Protein AF-A0A7J4R4N2-F1 (afdb_monomer)

Nearest PDB structures (foldseek):
  6fqa-assembly1_A  TM=4.940E-01  e=7.250E-03  Acinetobacter baumannii
  5d6h-assembly1_A  TM=4.929E-01  e=8.592E-03  Acinetobacter baumannii
  1l4i-assembly1_B  TM=5.284E-01  e=1.036E-01  Escherichia coli
  3f65-assembly7_G  TM=4.542E-01  e=2.379E-02  Escherichia coli

Sequence (135 aa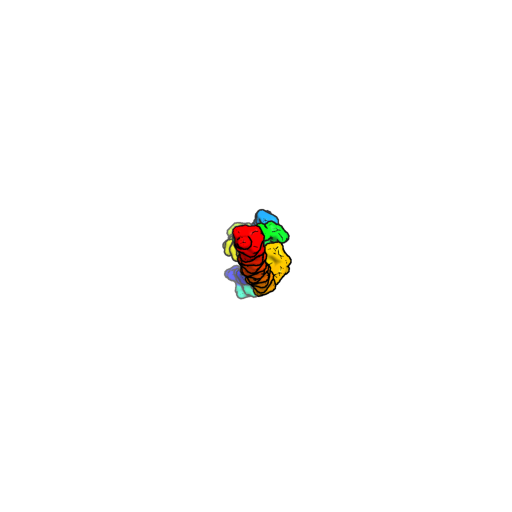):
MFVTNNGNVVEDVEIISGESLRGWTVDVIDDEFQLPPGETREIQVRATPPSELLSDDTYRFTVIAQPEGIPVAGQPIELTVVSVTSNSFLNLSQTTQDLLVYGLTGFGALLVIVLFMRSRAENKRIIRALEEDDS

Mean predicted aligned error: 11.94 Å

Structure (mmCIF, N/CA/C/O backbone):
data_AF-A0A7J4R4N2-F1
#
_entry.id   AF-A0A7J4R4N2-F1
#
loop_
_atom_site.group_PDB
_atom_site.id
_atom_site.type_symbol
_atom_site.label_atom_id
_atom_site.label_alt_id
_atom_site.label_comp_id
_atom_site.label_asym_id
_atom_site.label_entity_id
_atom_site.label_seq_id
_atom_site.pdbx_PDB_ins_code
_atom_site.Cartn_x
_atom_site.Cartn_y
_atom_site.Cartn_z
_atom_site.occupancy
_atom_site.B_iso_or_equiv
_atom_site.auth_seq_id
_atom_site.auth_comp_id
_atom_site.auth_asym_id
_atom_site.auth_atom_id
_atom_site.pdbx_PDB_model_num
ATOM 1 N N . MET A 1 1 ? 1.628 -1.874 11.307 1.00 88.88 1 MET A N 1
ATOM 2 C CA . MET A 1 1 ? 1.110 -0.715 12.084 1.00 88.88 1 MET A CA 1
ATOM 3 C C . MET A 1 1 ? 0.798 -1.214 13.487 1.00 88.88 1 MET A C 1
ATOM 5 O O . MET A 1 1 ? 0.545 -2.400 13.619 1.00 88.88 1 MET A O 1
ATOM 9 N N . PHE A 1 2 ? 0.856 -0.370 14.520 1.00 93.31 2 PHE A N 1
ATOM 10 C CA . PHE A 1 2 ? 0.557 -0.781 15.897 1.00 93.31 2 PHE A CA 1
ATOM 11 C C . PHE A 1 2 ? -0.703 -0.085 16.404 1.00 93.31 2 PHE A C 1
ATOM 13 O O . PHE A 1 2 ? -0.874 1.109 16.166 1.00 93.31 2 PHE A O 1
ATOM 20 N N . VAL A 1 3 ? -1.552 -0.831 17.106 1.00 93.81 3 VAL A N 1
ATOM 21 C CA . VAL A 1 3 ? -2.765 -0.332 17.761 1.00 93.81 3 VAL A CA 1
ATOM 22 C C . VAL A 1 3 ? -2.639 -0.597 19.253 1.00 93.81 3 VAL A C 1
ATOM 24 O O . VAL A 1 3 ? -2.348 -1.723 19.651 1.00 93.81 3 VAL A O 1
ATOM 27 N N . THR A 1 4 ? -2.845 0.433 20.072 1.00 94.75 4 THR A N 1
ATOM 28 C CA . THR A 1 4 ? -2.719 0.358 21.534 1.00 94.75 4 THR A CA 1
ATOM 29 C C . THR A 1 4 ? -4.028 0.772 22.188 1.00 94.75 4 THR A C 1
ATOM 31 O O . THR A 1 4 ? -4.520 1.876 21.936 1.00 94.75 4 THR A O 1
ATOM 34 N N . ASN A 1 5 ? -4.563 -0.070 23.074 1.00 94.62 5 ASN A N 1
ATOM 35 C CA . ASN A 1 5 ? -5.718 0.294 23.887 1.00 94.62 5 ASN A CA 1
ATOM 36 C C . ASN A 1 5 ? -5.247 1.139 25.082 1.00 94.62 5 ASN A C 1
ATOM 38 O O . ASN A 1 5 ? -4.669 0.625 26.036 1.00 94.62 5 ASN A O 1
ATOM 42 N N . ASN A 1 6 ? -5.499 2.448 25.030 1.00 93.69 6 ASN A N 1
ATOM 43 C CA . ASN A 1 6 ? -5.195 3.383 26.123 1.00 93.69 6 ASN A CA 1
ATOM 44 C C . ASN A 1 6 ? -6.382 3.590 27.089 1.00 93.69 6 ASN A C 1
ATOM 46 O O . ASN A 1 6 ? -6.339 4.479 27.940 1.00 93.69 6 ASN A O 1
ATOM 50 N N . GLY A 1 7 ? -7.455 2.814 26.931 1.00 90.75 7 GLY A N 1
ATOM 51 C CA . GLY A 1 7 ? -8.627 2.815 27.794 1.00 90.75 7 GLY A CA 1
ATOM 52 C C . GLY A 1 7 ? -8.416 2.032 29.089 1.00 90.75 7 GLY A C 1
ATOM 53 O O . GLY A 1 7 ? -7.301 1.694 29.486 1.00 90.75 7 GLY A O 1
ATOM 54 N N . ASN A 1 8 ? -9.521 1.758 29.776 1.00 93.44 8 ASN A N 1
ATOM 55 C CA . ASN A 1 8 ? -9.547 1.063 31.066 1.00 93.44 8 ASN A CA 1
ATOM 56 C C . ASN A 1 8 ? -10.377 -0.232 31.052 1.00 93.44 8 ASN A C 1
ATOM 58 O O . ASN A 1 8 ? -10.482 -0.891 32.087 1.00 93.44 8 ASN A O 1
ATOM 62 N N . VAL A 1 9 ? -10.951 -0.596 29.905 1.00 94.25 9 VAL A N 1
ATOM 63 C CA . VAL A 1 9 ? -11.702 -1.836 29.682 1.00 94.25 9 VAL A CA 1
ATOM 64 C C . VAL A 1 9 ? -11.178 -2.563 28.442 1.00 94.25 9 VAL A C 1
ATOM 66 O O . VAL A 1 9 ? -10.455 -1.979 27.634 1.00 94.25 9 VAL A O 1
ATOM 69 N N . VAL A 1 10 ? -11.478 -3.859 28.336 1.00 95.50 10 VAL A N 1
ATOM 70 C CA . VAL A 1 10 ? -11.208 -4.621 27.108 1.00 95.50 10 VAL A CA 1
ATOM 71 C C . VAL A 1 10 ? -12.105 -4.057 26.011 1.00 95.50 10 VAL A C 1
ATOM 73 O O . VAL A 1 10 ? -13.294 -3.871 26.254 1.00 95.50 10 VAL A O 1
ATOM 76 N N . GLU A 1 11 ? -11.525 -3.785 24.846 1.00 94.56 11 GLU A N 1
ATOM 77 C CA . GLU A 1 11 ? -12.239 -3.240 23.690 1.00 94.56 11 GLU A CA 1
ATOM 78 C C . GLU A 1 11 ? -12.211 -4.255 22.546 1.00 94.56 11 GLU A C 1
ATOM 80 O O . GLU A 1 11 ? -11.160 -4.844 22.267 1.00 94.56 11 GLU A O 1
ATOM 85 N N . ASP A 1 12 ? -13.352 -4.436 21.885 1.00 96.06 12 ASP A N 1
ATOM 86 C CA . ASP A 1 12 ? -13.438 -5.071 20.572 1.00 96.06 12 ASP A CA 1
ATOM 87 C C . ASP A 1 12 ? -13.066 -4.000 19.533 1.00 96.06 12 ASP A C 1
ATOM 89 O O . ASP A 1 12 ? -13.728 -2.969 19.419 1.00 96.06 12 ASP A O 1
ATOM 93 N N . VAL A 1 13 ? -11.936 -4.177 18.849 1.00 94.88 13 VAL A N 1
ATOM 94 C CA . VAL A 1 13 ? -11.374 -3.206 17.902 1.00 94.88 13 VAL A CA 1
ATOM 95 C C . VAL A 1 13 ? -11.621 -3.682 16.478 1.00 94.88 13 VAL A C 1
ATOM 97 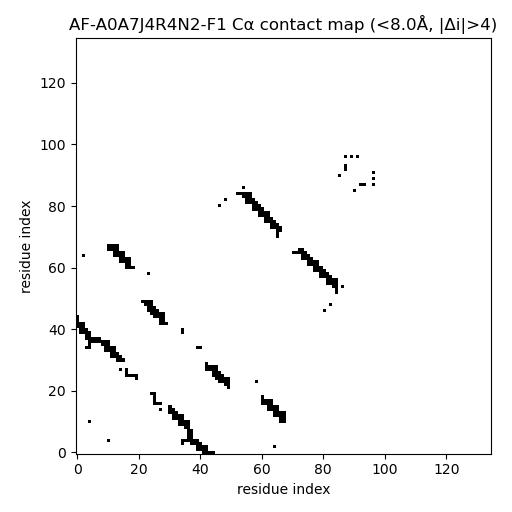O O . VAL A 1 13 ? -11.298 -4.817 16.141 1.00 94.88 13 VAL A O 1
ATOM 100 N N . GLU A 1 14 ? -12.108 -2.772 15.640 1.00 95.31 14 GLU A N 1
ATOM 101 C CA . GLU A 1 14 ? -12.315 -2.935 14.205 1.00 95.31 14 GLU A CA 1
ATOM 102 C C . GLU A 1 14 ? -11.365 -2.005 13.426 1.00 95.31 14 GLU A C 1
ATOM 104 O O . GLU A 1 14 ? -11.198 -0.819 13.747 1.00 95.31 14 GLU A O 1
ATOM 109 N N . ILE A 1 15 ? -10.734 -2.540 12.382 1.00 94.88 15 ILE A N 1
ATOM 110 C CA . ILE A 1 15 ? -9.834 -1.827 11.480 1.00 94.88 15 ILE A CA 1
ATOM 111 C C . ILE A 1 15 ? -10.491 -1.691 10.111 1.00 94.88 15 ILE A C 1
ATOM 113 O O . ILE A 1 15 ? -10.575 -2.637 9.334 1.00 94.88 15 ILE A O 1
ATOM 117 N N . ILE A 1 16 ? -10.870 -0.467 9.765 1.00 93.19 16 ILE A N 1
ATOM 118 C CA . ILE A 1 16 ? -11.501 -0.151 8.487 1.00 93.19 16 ILE A CA 1
ATOM 119 C C . ILE A 1 16 ? -10.444 0.410 7.542 1.00 93.19 16 ILE A C 1
ATOM 121 O O . ILE A 1 16 ? -9.759 1.385 7.859 1.00 93.19 16 ILE A O 1
ATOM 125 N N . SER A 1 17 ? -10.316 -0.174 6.355 1.00 92.19 17 SER A N 1
ATOM 126 C CA . SER A 1 17 ? -9.489 0.391 5.287 1.00 92.19 17 SER A CA 1
ATOM 127 C C . SER A 1 17 ? -10.321 1.243 4.328 1.00 92.19 17 SER A C 1
ATOM 129 O O . SER A 1 17 ? -11.505 0.997 4.106 1.00 92.19 17 SER A O 1
ATOM 131 N N . GLY A 1 18 ? -9.704 2.294 3.791 1.00 84.75 18 GLY A N 1
ATOM 132 C CA . GLY A 1 18 ? -10.315 3.164 2.795 1.00 84.75 18 GLY A CA 1
ATOM 133 C C . GLY A 1 18 ? -10.564 2.445 1.471 1.00 84.75 18 GLY A C 1
ATOM 134 O O . GLY A 1 18 ? -9.967 1.410 1.177 1.00 84.75 18 GLY A O 1
ATOM 135 N N . GLU A 1 19 ? -11.440 3.023 0.651 1.00 83.44 19 GLU A N 1
ATOM 136 C CA . GLU A 1 19 ? -11.852 2.403 -0.605 1.00 83.44 19 GLU A CA 1
ATOM 137 C C . GLU A 1 19 ? -10.687 2.182 -1.578 1.00 83.44 19 GLU A C 1
ATOM 139 O O . GLU A 1 19 ? -9.813 3.034 -1.776 1.00 83.44 19 GLU A O 1
ATOM 144 N N . SER A 1 20 ? -10.745 1.031 -2.245 1.00 86.38 20 SER A N 1
ATOM 145 C CA . SER A 1 20 ? -9.875 0.658 -3.355 1.00 86.38 20 SER A CA 1
ATOM 146 C C . SER A 1 20 ? -10.104 1.591 -4.548 1.00 86.38 20 SER A C 1
ATOM 148 O O . SER A 1 20 ? -11.202 1.652 -5.102 1.00 86.38 20 SER A O 1
ATOM 150 N N . LEU A 1 21 ? -9.068 2.323 -4.967 1.00 86.44 21 LEU A N 1
ATOM 151 C CA . LEU A 1 21 ? -9.148 3.283 -6.074 1.00 86.44 21 LEU A CA 1
ATOM 152 C C . LEU A 1 21 ? -8.108 2.980 -7.150 1.00 86.44 21 LEU A C 1
ATOM 154 O O . LEU A 1 21 ? -6.995 2.550 -6.864 1.00 86.44 21 LEU A O 1
ATOM 158 N N . ARG A 1 22 ? -8.447 3.276 -8.411 1.00 88.44 22 ARG A N 1
ATOM 159 C CA . ARG A 1 22 ? -7.536 3.130 -9.568 1.00 88.44 22 ARG A CA 1
ATOM 160 C C . ARG A 1 22 ? -6.960 1.706 -9.713 1.00 88.44 22 ARG A C 1
ATOM 162 O O . ARG A 1 22 ? -5.830 1.541 -10.154 1.00 88.44 22 ARG A O 1
ATOM 169 N N . GLY A 1 23 ? -7.736 0.690 -9.324 1.00 88.88 23 GLY A N 1
ATOM 170 C CA . GLY A 1 23 ? -7.345 -0.724 -9.397 1.00 88.88 23 GLY A CA 1
ATOM 171 C C . GLY A 1 23 ? -6.396 -1.196 -8.290 1.00 88.88 23 GLY A C 1
ATOM 172 O O . GLY A 1 23 ? -6.016 -2.363 -8.288 1.00 88.88 23 GLY A O 1
ATOM 173 N N . TRP A 1 24 ? -6.032 -0.324 -7.346 1.00 93.19 24 TRP A N 1
ATOM 174 C CA . TRP A 1 24 ? -5.356 -0.737 -6.121 1.00 93.19 24 TRP A CA 1
ATOM 175 C C . TRP A 1 24 ? -6.312 -1.509 -5.224 1.00 93.19 24 TRP A C 1
ATOM 177 O O . TRP A 1 24 ? -7.482 -1.155 -5.138 1.00 93.19 24 TRP A O 1
ATOM 187 N N . THR A 1 25 ? -5.800 -2.526 -4.538 1.00 93.19 25 THR A N 1
ATOM 188 C CA . THR A 1 25 ? -6.537 -3.264 -3.503 1.00 93.19 25 THR A CA 1
ATOM 189 C C . THR A 1 25 ? -5.850 -3.065 -2.161 1.00 93.19 25 THR A C 1
ATOM 191 O O . THR A 1 25 ? -4.620 -3.131 -2.094 1.00 93.19 25 THR A O 1
ATOM 194 N N . VAL A 1 26 ? -6.622 -2.807 -1.107 1.00 93.69 26 VAL A N 1
ATOM 195 C CA . VAL A 1 26 ? -6.121 -2.715 0.269 1.00 93.69 26 VAL A CA 1
ATOM 196 C C . VAL A 1 26 ? -6.798 -3.792 1.101 1.00 93.69 26 VAL A C 1
ATOM 198 O O . VAL A 1 26 ? -8.019 -3.811 1.192 1.00 93.69 26 VAL A O 1
ATOM 201 N N . ASP A 1 27 ? -5.995 -4.651 1.718 1.00 92.56 27 ASP A N 1
ATOM 202 C CA . ASP A 1 27 ? -6.453 -5.726 2.591 1.00 92.56 27 ASP A CA 1
ATOM 203 C C . ASP A 1 27 ? -5.838 -5.554 3.982 1.00 92.56 27 ASP A C 1
ATOM 205 O O . ASP A 1 27 ? -4.636 -5.294 4.123 1.00 92.56 27 ASP A O 1
ATOM 209 N N . VAL A 1 28 ?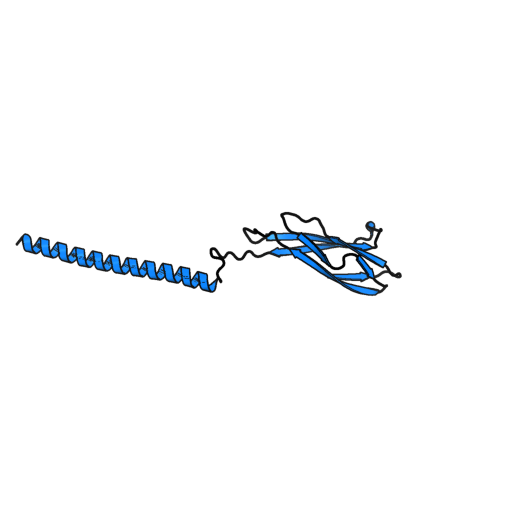 -6.649 -5.735 5.020 1.00 93.12 28 VAL A N 1
ATOM 210 C CA . VAL A 1 28 ? -6.199 -5.789 6.414 1.00 93.12 28 VAL A CA 1
ATOM 211 C C . VAL A 1 28 ? -6.323 -7.231 6.890 1.00 93.12 28 VAL A C 1
ATOM 213 O O . VAL A 1 28 ? -7.330 -7.884 6.642 1.00 93.12 28 VAL A O 1
ATOM 216 N N . ILE A 1 29 ? -5.273 -7.752 7.519 1.00 92.19 29 ILE A N 1
ATOM 217 C CA . ILE A 1 29 ? -5.274 -9.110 8.075 1.00 92.19 29 ILE A CA 1
ATOM 218 C C . ILE A 1 29 ? -5.677 -9.023 9.538 1.00 92.19 29 ILE A C 1
ATOM 220 O O . ILE A 1 29 ? -5.043 -8.271 10.280 1.00 92.19 29 ILE A O 1
ATOM 224 N N . ASP A 1 30 ? -6.676 -9.821 9.919 1.00 89.56 30 ASP A N 1
ATOM 225 C CA . ASP A 1 30 ? -7.329 -9.777 11.230 1.00 89.56 30 ASP A CA 1
ATOM 226 C C . ASP A 1 30 ? -7.825 -8.353 11.537 1.00 89.56 30 ASP A C 1
ATOM 228 O O . ASP A 1 30 ? -7.278 -7.644 12.383 1.00 89.56 30 ASP A O 1
ATOM 232 N N . ASP A 1 31 ? -8.829 -7.913 10.777 1.00 92.56 31 ASP A N 1
ATOM 233 C CA . ASP A 1 31 ? -9.447 -6.588 10.876 1.00 92.56 31 ASP A CA 1
ATOM 234 C C . ASP A 1 31 ? -10.305 -6.403 12.133 1.00 92.56 31 ASP A C 1
ATOM 236 O O . ASP A 1 31 ? -10.563 -5.266 12.512 1.00 92.56 31 ASP A O 1
ATOM 240 N N . GLU A 1 32 ? -10.665 -7.482 12.825 1.00 94.50 32 GLU A N 1
ATOM 241 C CA . GLU A 1 32 ? -11.391 -7.447 14.093 1.00 94.50 32 GLU A CA 1
ATOM 242 C C . GLU A 1 32 ? -10.653 -8.233 15.184 1.00 94.50 32 GLU A C 1
ATOM 244 O O . GLU A 1 32 ? -10.205 -9.368 14.980 1.00 94.50 32 GLU A O 1
ATOM 249 N N . PHE A 1 33 ? -10.502 -7.634 16.368 1.00 95.38 33 PHE A N 1
ATOM 250 C CA . PHE A 1 33 ? -9.882 -8.305 17.505 1.00 95.38 33 PHE A CA 1
ATOM 251 C C . PHE A 1 33 ? -10.167 -7.656 18.858 1.00 95.38 33 PHE A C 1
ATOM 253 O O . PHE A 1 33 ? -10.275 -6.442 18.984 1.00 95.38 33 PHE A O 1
ATOM 260 N N . GLN A 1 34 ? -10.115 -8.469 19.914 1.00 96.31 34 GLN A N 1
ATOM 261 C CA . GLN A 1 34 ? -10.080 -7.977 21.292 1.00 96.31 34 GLN A CA 1
ATOM 262 C C . GLN A 1 34 ? -8.702 -7.455 21.680 1.00 96.31 34 GLN A C 1
ATOM 264 O O . GLN A 1 34 ? -7.683 -8.112 21.437 1.00 96.31 34 GLN A O 1
ATOM 269 N N . LEU A 1 35 ? -8.684 -6.295 22.337 1.00 96.25 35 LEU A N 1
ATOM 270 C CA . LEU A 1 35 ? -7.477 -5.678 22.868 1.00 96.25 35 LEU A CA 1
ATOM 271 C C . LEU A 1 35 ? -7.682 -5.256 24.336 1.00 96.25 35 LEU A C 1
ATOM 273 O O . LEU A 1 35 ? -8.436 -4.317 24.611 1.00 96.25 35 LEU A O 1
ATOM 277 N N . PRO A 1 36 ? -7.026 -5.921 25.304 1.00 97.31 36 PRO A N 1
ATOM 278 C CA . PRO A 1 36 ? -7.070 -5.532 26.712 1.00 97.31 36 PRO A CA 1
ATOM 279 C C . PRO A 1 36 ? -6.452 -4.149 26.997 1.00 97.31 36 PRO A C 1
ATOM 281 O O . PRO A 1 36 ? -5.618 -3.674 26.223 1.00 97.31 36 PRO A O 1
ATOM 284 N N . PRO A 1 37 ? -6.799 -3.507 28.132 1.00 96.75 37 PRO A N 1
ATOM 285 C CA . PRO A 1 37 ? -6.225 -2.223 28.534 1.00 96.75 37 PRO A CA 1
ATOM 286 C C . PRO A 1 37 ? -4.698 -2.257 28.608 1.00 96.75 37 PRO A C 1
ATOM 288 O O . PRO A 1 37 ? -4.118 -3.121 29.265 1.00 96.75 37 PRO A O 1
ATOM 291 N N . GLY A 1 38 ? -4.041 -1.282 27.985 1.00 96.38 38 GLY A N 1
ATOM 292 C CA . GLY A 1 38 ? -2.585 -1.144 27.975 1.00 96.38 38 GLY A CA 1
ATOM 293 C C . GLY A 1 38 ? -1.855 -2.094 27.023 1.00 96.38 38 GLY A C 1
ATOM 294 O O . GLY A 1 38 ? -0.640 -1.965 26.864 1.00 96.38 38 GLY A O 1
ATOM 295 N N . GLU A 1 39 ? -2.555 -3.022 26.367 1.00 97.19 39 GLU A N 1
ATOM 296 C CA . GLU A 1 39 ? -1.944 -3.907 25.380 1.00 97.19 39 GLU A CA 1
ATOM 297 C C . GLU A 1 39 ? -1.801 -3.232 24.015 1.00 97.19 39 GLU A C 1
ATOM 299 O O . GLU A 1 39 ? -2.516 -2.293 23.655 1.00 97.19 39 GLU A O 1
ATOM 304 N N . THR A 1 40 ? -0.823 -3.718 23.251 1.00 96.25 40 THR A N 1
ATOM 305 C CA . THR A 1 40 ? -0.544 -3.266 21.890 1.00 96.25 40 THR A CA 1
ATOM 306 C C . THR A 1 40 ? -0.517 -4.459 20.956 1.00 96.25 40 THR A C 1
ATOM 308 O O . THR A 1 40 ? 0.144 -5.457 21.243 1.00 96.25 40 THR A O 1
ATOM 311 N N . ARG A 1 41 ? -1.186 -4.326 19.813 1.00 95.00 41 ARG A N 1
ATOM 312 C CA . ARG A 1 41 ? -1.201 -5.329 18.753 1.00 95.00 41 ARG A CA 1
ATOM 313 C C . ARG A 1 41 ? -0.602 -4.770 17.473 1.00 95.00 41 ARG A C 1
ATOM 315 O O . ARG A 1 41 ? -0.841 -3.619 17.109 1.00 95.00 41 ARG A O 1
ATOM 322 N N . GLU A 1 42 ? 0.184 -5.595 16.791 1.00 95.00 42 GLU A N 1
ATOM 323 C CA . GLU A 1 42 ? 0.641 -5.308 15.436 1.00 95.00 42 GLU A CA 1
ATOM 324 C C . GLU A 1 42 ? -0.400 -5.784 14.423 1.00 95.00 42 GLU A C 1
ATOM 326 O O . GLU A 1 42 ? -0.875 -6.915 14.495 1.00 95.00 42 GLU A O 1
ATOM 331 N N . ILE A 1 43 ? -0.718 -4.914 13.468 1.00 93.81 43 ILE A N 1
ATOM 332 C CA . ILE A 1 43 ? -1.616 -5.187 12.350 1.00 93.81 43 ILE A CA 1
ATOM 333 C C . ILE A 1 43 ? -0.861 -5.097 11.025 1.00 93.81 43 ILE A C 1
ATOM 335 O O . ILE A 1 43 ? -0.035 -4.192 10.801 1.00 93.81 43 ILE A O 1
ATOM 339 N N . GLN A 1 44 ? -1.171 -6.036 10.132 1.00 94.19 44 GLN A N 1
ATOM 340 C CA . GLN A 1 44 ? -0.603 -6.104 8.794 1.00 94.19 44 GLN A CA 1
ATOM 341 C C . GLN A 1 44 ? -1.612 -5.573 7.775 1.00 94.19 44 GLN A C 1
ATOM 343 O O . GLN A 1 44 ? -2.701 -6.115 7.610 1.00 94.19 44 GLN A O 1
ATOM 348 N N . VAL A 1 45 ? -1.208 -4.515 7.072 1.00 93.50 45 VAL A N 1
ATOM 349 C CA . VAL A 1 45 ? -1.979 -3.895 5.991 1.00 93.50 45 VAL A CA 1
ATOM 350 C C . VAL A 1 45 ? -1.243 -4.149 4.685 1.00 93.50 45 VAL A C 1
ATOM 352 O O . VAL A 1 45 ? -0.046 -3.868 4.575 1.00 93.50 45 VAL A O 1
ATOM 355 N N . ARG A 1 46 ? -1.947 -4.695 3.700 1.00 92.81 46 ARG A N 1
ATOM 356 C CA . ARG A 1 46 ? -1.419 -5.037 2.383 1.00 92.81 46 ARG A CA 1
ATOM 357 C C . ARG A 1 46 ? -2.047 -4.126 1.344 1.00 92.81 46 ARG A C 1
ATOM 359 O O . ARG A 1 46 ? -3.258 -4.112 1.199 1.00 92.81 46 ARG A O 1
ATOM 366 N N . ALA A 1 47 ? -1.217 -3.394 0.610 1.00 93.12 47 ALA A N 1
ATOM 367 C CA . ALA A 1 47 ? -1.650 -2.631 -0.552 1.00 93.12 47 ALA A CA 1
ATOM 368 C C . ALA A 1 47 ? -1.081 -3.284 -1.815 1.00 93.12 47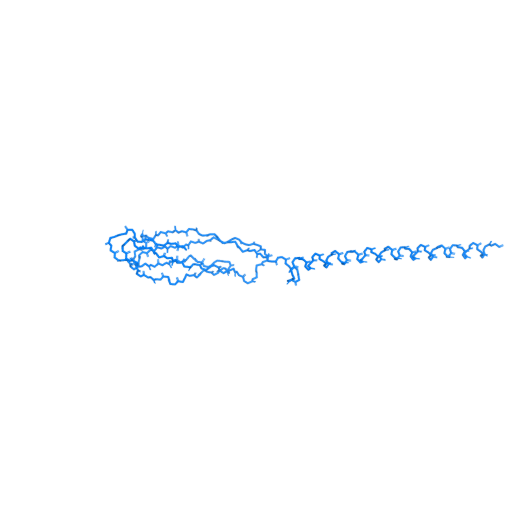 ALA A C 1
ATOM 370 O O . ALA A 1 47 ? 0.137 -3.397 -1.964 1.00 93.12 47 ALA A O 1
ATOM 371 N N . THR A 1 48 ? -1.965 -3.721 -2.705 1.00 92.50 48 THR A N 1
ATOM 372 C CA . THR A 1 48 ? -1.620 -4.404 -3.951 1.00 92.50 48 THR A CA 1
ATOM 373 C C . THR A 1 48 ? -1.854 -3.451 -5.126 1.00 92.50 48 THR A C 1
ATOM 375 O O . THR A 1 48 ? -2.983 -2.976 -5.286 1.00 92.50 48 THR A O 1
ATOM 378 N N . PRO A 1 49 ? -0.826 -3.144 -5.939 1.00 92.38 49 PRO A N 1
ATOM 379 C CA . PRO A 1 49 ? -0.992 -2.319 -7.130 1.00 92.38 49 PRO A CA 1
ATOM 380 C C . PRO A 1 49 ? -1.806 -3.041 -8.217 1.00 92.38 49 PRO A C 1
ATOM 382 O O . PRO A 1 49 ? -1.837 -4.275 -8.239 1.00 92.38 49 PRO A O 1
ATOM 385 N N . PRO A 1 50 ? -2.418 -2.302 -9.160 1.00 89.50 50 PRO A N 1
ATOM 386 C CA . PRO A 1 50 ? -3.031 -2.905 -10.338 1.00 89.50 50 PRO A CA 1
ATOM 387 C C . PRO A 1 50 ? -1.988 -3.659 -11.178 1.00 89.50 50 PRO A C 1
ATOM 389 O O . PRO A 1 50 ? -0.814 -3.290 -11.223 1.00 89.50 50 PRO A O 1
ATOM 392 N N . SER A 1 51 ? -2.422 -4.709 -11.881 1.00 82.19 51 SER A N 1
ATOM 393 C CA . SER A 1 51 ? -1.538 -5.595 -12.655 1.00 82.19 51 SER A CA 1
ATOM 394 C C . SER A 1 51 ? -0.837 -4.915 -13.836 1.00 82.19 51 SER A C 1
ATOM 396 O O . SER A 1 51 ? 0.211 -5.382 -14.270 1.00 82.19 51 SER A O 1
ATOM 398 N N . GLU A 1 52 ? -1.402 -3.823 -14.356 1.00 77.38 52 GLU A N 1
ATOM 399 C CA . GLU A 1 52 ? -0.904 -3.099 -15.531 1.00 77.38 52 GLU A CA 1
ATOM 400 C C . GLU A 1 52 ? -0.526 -1.654 -15.179 1.00 77.38 52 GLU A C 1
ATOM 402 O O . GLU A 1 52 ? -1.137 -0.690 -15.642 1.00 77.38 52 GLU A O 1
ATOM 407 N N . LEU A 1 53 ? 0.492 -1.485 -14.334 1.00 78.44 53 LEU A N 1
ATOM 408 C CA . LEU A 1 53 ? 1.104 -0.171 -14.144 1.00 78.44 53 LEU A CA 1
ATOM 409 C C . LEU A 1 53 ? 1.960 0.190 -15.366 1.00 78.44 53 LEU A C 1
ATOM 411 O O . LEU A 1 53 ? 2.918 -0.504 -15.699 1.00 78.44 53 LEU A O 1
ATOM 415 N N . LEU A 1 54 ? 1.600 1.283 -16.045 1.00 74.56 54 LEU A N 1
ATOM 416 C CA . LEU A 1 54 ? 2.356 1.826 -17.185 1.00 74.56 54 LEU A CA 1
ATOM 417 C C . LEU A 1 54 ? 3.580 2.644 -16.748 1.00 74.56 54 LEU A C 1
ATOM 419 O O . LEU A 1 54 ? 4.506 2.857 -17.528 1.00 74.56 54 LEU A O 1
ATOM 423 N N . SER A 1 55 ? 3.558 3.138 -15.515 1.00 81.50 55 SER A N 1
ATOM 424 C CA . SER A 1 55 ? 4.606 3.931 -14.888 1.00 81.50 55 SER A CA 1
ATOM 425 C C . SER A 1 55 ? 4.537 3.747 -13.380 1.00 81.50 55 SER A C 1
ATOM 427 O O . SER A 1 55 ? 3.539 3.247 -12.857 1.00 81.50 55 SER A O 1
ATOM 429 N N . ASP A 1 56 ? 5.575 4.191 -12.677 1.00 88.75 56 ASP A N 1
ATOM 430 C CA . ASP A 1 56 ? 5.542 4.317 -11.221 1.00 88.75 56 ASP A CA 1
ATOM 431 C C . ASP A 1 56 ? 4.262 5.035 -10.773 1.00 88.75 56 ASP A C 1
ATOM 433 O O . ASP A 1 56 ? 3.832 6.014 -11.394 1.00 88.75 56 ASP A O 1
ATOM 437 N N . ASP A 1 57 ? 3.657 4.541 -9.697 1.00 89.88 57 ASP A N 1
ATOM 438 C CA . ASP A 1 57 ? 2.449 5.123 -9.120 1.00 89.88 57 ASP A CA 1
ATOM 439 C C . ASP A 1 57 ? 2.595 5.260 -7.609 1.00 89.88 57 ASP A C 1
ATOM 441 O O . ASP A 1 57 ? 3.215 4.444 -6.924 1.00 89.88 57 ASP A O 1
ATOM 445 N N . THR A 1 58 ? 2.004 6.327 -7.089 1.00 92.62 58 THR A N 1
ATOM 446 C CA . THR A 1 58 ? 1.893 6.591 -5.660 1.00 92.62 58 THR A CA 1
ATOM 447 C C . THR A 1 58 ? 0.424 6.552 -5.285 1.00 92.62 58 THR A C 1
ATOM 449 O O . THR A 1 58 ? -0.402 7.293 -5.833 1.00 92.62 58 THR A O 1
ATOM 452 N N . TYR A 1 59 ? 0.096 5.706 -4.317 1.00 93.62 59 TYR A N 1
ATOM 453 C CA . TYR A 1 59 ? -1.260 5.544 -3.827 1.00 93.62 59 TYR A CA 1
ATOM 454 C C . TYR A 1 59 ? -1.354 5.897 -2.350 1.00 93.62 59 TYR A C 1
ATOM 456 O O . TYR A 1 59 ? -0.551 5.458 -1.528 1.00 93.62 59 TYR A O 1
ATOM 464 N N . ARG A 1 60 ? -2.339 6.738 -2.036 1.00 94.06 60 ARG A N 1
ATOM 465 C CA . ARG A 1 60 ? -2.626 7.242 -0.699 1.00 94.06 60 ARG A CA 1
ATOM 466 C C . ARG A 1 60 ? -3.990 6.724 -0.284 1.00 94.06 60 ARG A C 1
ATOM 468 O O . ARG A 1 60 ? -4.949 6.872 -1.039 1.00 94.06 60 ARG A O 1
ATOM 475 N N . PHE A 1 61 ? -4.061 6.149 0.903 1.00 94.06 61 PHE A N 1
ATOM 476 C CA . PHE A 1 61 ? -5.292 5.620 1.471 1.00 94.06 61 PHE A CA 1
ATOM 477 C C . PHE A 1 61 ? -5.295 5.824 2.985 1.00 94.06 61 PHE A C 1
ATOM 479 O O . PHE A 1 61 ? -4.258 6.091 3.595 1.00 94.06 61 PHE A O 1
ATOM 486 N N . THR A 1 62 ? -6.470 5.718 3.591 1.00 94.12 62 THR A N 1
ATOM 487 C CA . THR A 1 62 ? -6.653 5.887 5.034 1.00 94.12 62 THR A CA 1
ATOM 488 C C . THR A 1 62 ? -7.006 4.546 5.654 1.00 94.12 62 THR A C 1
ATOM 490 O O . THR A 1 62 ? -7.780 3.789 5.080 1.00 94.12 62 THR A O 1
ATOM 493 N N . VAL A 1 63 ? -6.447 4.254 6.822 1.00 94.25 63 VAL A N 1
ATOM 494 C CA . VAL A 1 63 ? -6.859 3.141 7.681 1.00 94.25 63 VAL A CA 1
ATOM 495 C C . VAL A 1 63 ? -7.369 3.736 8.982 1.00 94.25 63 VAL A C 1
ATOM 497 O O . VAL A 1 63 ? -6.740 4.636 9.528 1.00 94.25 63 VAL A O 1
ATOM 500 N N . ILE A 1 64 ? -8.512 3.273 9.463 1.00 94.38 64 ILE A N 1
ATOM 501 C CA . ILE A 1 64 ? -9.172 3.774 10.663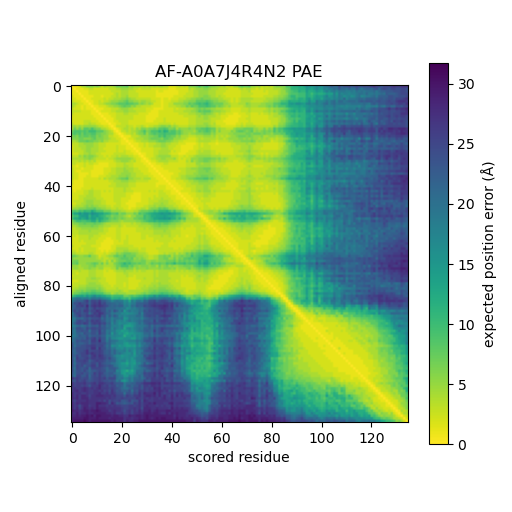 1.00 94.38 64 ILE A CA 1
ATOM 502 C C . ILE A 1 64 ? -9.216 2.632 11.668 1.00 94.38 64 ILE A C 1
ATOM 504 O O . ILE A 1 64 ? -9.765 1.580 11.366 1.00 94.38 64 ILE A O 1
ATOM 508 N N . ALA A 1 65 ? -8.644 2.840 12.851 1.00 94.00 65 ALA A N 1
ATOM 509 C CA . ALA A 1 65 ? -8.810 1.924 13.976 1.00 94.00 65 ALA A CA 1
ATOM 510 C C . ALA A 1 65 ? -9.878 2.483 14.918 1.00 94.00 65 ALA A C 1
ATOM 512 O O . ALA A 1 65 ? -9.739 3.621 15.376 1.00 94.00 65 ALA A O 1
ATOM 513 N N . GLN A 1 66 ? -10.930 1.720 15.200 1.00 93.75 66 GLN A N 1
ATOM 514 C CA . GLN A 1 66 ? -12.038 2.152 16.053 1.00 93.75 66 GLN A CA 1
ATOM 515 C C . GLN A 1 66 ? -12.531 1.012 16.954 1.00 93.75 66 GLN A C 1
ATOM 517 O O . GLN A 1 66 ? -12.385 -0.148 16.583 1.00 93.75 66 GLN A O 1
ATOM 522 N N . PRO A 1 67 ? -13.129 1.304 18.120 1.00 93.38 67 PRO A N 1
ATOM 523 C CA . PRO A 1 67 ? -13.927 0.319 18.838 1.00 93.38 67 PRO A CA 1
ATOM 524 C C . PRO A 1 67 ? -15.172 -0.055 18.025 1.00 93.38 67 PRO A C 1
ATOM 526 O O . PRO A 1 67 ? -15.780 0.811 17.380 1.00 93.38 67 PRO A O 1
ATOM 529 N N . GLU A 1 68 ? -15.575 -1.318 18.089 1.00 92.06 68 GLU A N 1
ATOM 530 C CA . GLU A 1 68 ? -16.764 -1.819 17.410 1.00 92.06 68 GLU A CA 1
ATOM 531 C C . GLU A 1 68 ? -18.007 -1.020 17.844 1.00 92.06 68 GLU A C 1
ATOM 533 O O . GLU A 1 68 ? -18.240 -0.740 19.022 1.00 92.06 68 GLU A O 1
ATOM 538 N N . GLY A 1 69 ? -18.808 -0.578 16.872 1.00 87.56 69 GLY A N 1
ATOM 539 C CA . GLY A 1 69 ? -20.040 0.167 17.140 1.00 87.56 69 GLY A CA 1
ATOM 540 C C . GLY A 1 69 ? -19.850 1.607 17.642 1.00 87.56 69 GLY A C 1
ATOM 541 O O . GLY A 1 69 ? -20.853 2.290 17.873 1.00 87.56 69 GLY A O 1
ATOM 542 N N . ILE A 1 70 ? -18.613 2.118 17.753 1.00 89.25 70 ILE A N 1
ATOM 543 C CA . ILE A 1 70 ? -18.323 3.506 18.169 1.00 89.25 70 ILE A CA 1
ATOM 544 C C . ILE A 1 70 ? -17.454 4.231 17.115 1.00 89.25 70 ILE A C 1
ATOM 546 O O . ILE A 1 70 ? -16.290 4.555 17.368 1.00 89.25 70 ILE A O 1
ATOM 550 N N . PRO A 1 71 ? -18.013 4.602 15.943 1.00 85.00 71 PRO A N 1
ATOM 551 C CA . PRO A 1 71 ? -17.235 5.216 14.859 1.00 85.00 71 PRO A CA 1
ATOM 552 C C . PRO A 1 71 ? -16.589 6.558 15.229 1.00 85.00 71 PRO A C 1
ATOM 554 O O . PRO A 1 71 ? -15.554 6.943 14.693 1.00 85.00 71 PRO A O 1
ATOM 557 N N . VAL A 1 72 ? -17.185 7.291 16.175 1.00 86.19 72 VAL A N 1
ATOM 558 C CA . VAL A 1 72 ? -16.687 8.604 16.625 1.00 86.19 72 VAL A CA 1
ATOM 559 C C . VAL A 1 72 ? -15.361 8.525 17.385 1.00 86.19 72 VAL A C 1
ATOM 561 O O . VAL A 1 72 ? -14.686 9.542 17.523 1.00 86.19 72 VAL A O 1
ATOM 564 N N . ALA A 1 73 ? -14.990 7.340 17.881 1.00 86.44 73 ALA A N 1
ATOM 565 C CA . ALA A 1 73 ? -13.708 7.096 18.536 1.00 86.44 73 ALA A CA 1
ATOM 566 C C . ALA A 1 73 ? -12.613 6.659 17.544 1.00 86.44 73 ALA A C 1
ATOM 568 O O . ALA A 1 73 ? -11.462 6.474 17.948 1.00 86.44 73 ALA A O 1
ATOM 569 N N . GLY A 1 74 ? -12.949 6.528 16.256 1.00 88.94 74 GLY A N 1
ATOM 570 C CA . GLY A 1 74 ? -12.024 6.103 15.218 1.00 88.94 74 GLY A CA 1
ATOM 571 C C . GLY A 1 74 ? -10.821 7.030 15.064 1.00 88.94 74 GLY A C 1
ATOM 572 O O . GLY A 1 74 ? -10.945 8.255 15.036 1.00 88.94 74 GLY A O 1
ATOM 573 N N . GLN A 1 75 ? -9.641 6.428 14.951 1.00 91.62 75 GLN A N 1
ATOM 574 C CA . GLN A 1 75 ? -8.375 7.117 14.725 1.00 91.62 75 GLN A CA 1
ATOM 575 C C . GLN A 1 75 ? -7.919 6.880 13.279 1.00 91.62 75 GLN A C 1
ATOM 577 O O . GLN A 1 75 ? -7.458 5.779 12.963 1.00 91.62 75 GLN A O 1
ATOM 582 N N . PRO A 1 76 ? -8.054 7.877 12.381 1.00 93.44 76 PRO A N 1
ATOM 583 C CA . PRO A 1 76 ? -7.614 7.748 11.001 1.00 93.44 76 PRO A CA 1
ATOM 584 C C . PRO A 1 76 ? -6.095 7.899 10.894 1.00 93.44 76 PRO A C 1
ATOM 586 O O . PRO A 1 76 ? -5.498 8.838 11.421 1.00 93.44 76 PRO A O 1
ATOM 589 N N . ILE A 1 77 ? -5.472 6.998 10.145 1.00 92.56 77 ILE A N 1
ATOM 590 C CA . ILE A 1 77 ? -4.052 7.005 9.816 1.00 92.56 77 ILE A CA 1
ATOM 591 C C . ILE A 1 77 ? -3.927 7.001 8.298 1.00 92.56 77 ILE A C 1
ATOM 593 O O . ILE A 1 77 ? -4.404 6.096 7.613 1.00 92.56 77 ILE A O 1
ATOM 597 N N . GLU A 1 78 ? -3.280 8.028 7.762 1.00 94.00 78 GLU A N 1
ATOM 598 C CA . GLU A 1 78 ? -3.012 8.128 6.335 1.00 94.00 78 GLU A CA 1
ATOM 599 C C . GLU A 1 78 ? -1.732 7.366 5.979 1.00 94.00 78 GLU A C 1
ATOM 601 O O . GLU A 1 78 ? -0.672 7.582 6.568 1.00 94.00 78 GLU A O 1
ATOM 606 N N . LEU A 1 79 ? -1.831 6.476 4.996 1.00 93.12 79 LEU A N 1
ATOM 607 C CA . LEU A 1 79 ? -0.732 5.669 4.489 1.00 93.12 79 LEU A CA 1
ATOM 608 C C . LEU A 1 79 ? -0.473 6.011 3.024 1.00 93.12 79 LEU A C 1
ATOM 610 O O . LEU A 1 79 ? -1.384 6.314 2.255 1.00 93.12 79 LEU A O 1
ATOM 614 N N . THR A 1 80 ? 0.798 5.968 2.631 1.00 93.69 80 THR A N 1
ATOM 615 C CA . THR A 1 80 ? 1.224 6.155 1.242 1.00 93.69 80 THR A CA 1
ATOM 616 C C . THR A 1 80 ? 2.111 4.991 0.835 1.00 93.69 80 THR A C 1
ATOM 618 O O . THR A 1 80 ? 3.093 4.693 1.512 1.00 93.69 80 THR A O 1
ATOM 621 N N . VAL A 1 81 ? 1.772 4.348 -0.278 1.00 93.25 81 VAL A N 1
ATOM 622 C CA . VAL A 1 81 ? 2.551 3.276 -0.896 1.00 93.25 81 VAL A CA 1
ATOM 623 C C . VAL A 1 81 ? 3.022 3.728 -2.274 1.00 93.25 81 VAL A C 1
ATOM 625 O O . VAL A 1 81 ? 2.300 4.413 -2.999 1.00 93.25 81 VAL A O 1
ATOM 628 N N . VAL A 1 82 ? 4.251 3.360 -2.626 1.00 91.88 82 VAL A N 1
ATOM 629 C CA . VAL A 1 82 ? 4.841 3.641 -3.935 1.00 91.88 82 VAL A CA 1
ATOM 630 C C . VAL A 1 82 ? 5.071 2.310 -4.632 1.00 91.88 82 VAL A C 1
ATOM 632 O O . VAL A 1 82 ? 5.759 1.443 -4.095 1.00 91.88 82 VAL A O 1
ATOM 635 N N . SER A 1 83 ? 4.484 2.149 -5.814 1.00 89.38 83 SER A N 1
ATOM 636 C CA . SER A 1 83 ? 4.774 1.035 -6.709 1.00 89.38 83 SER A CA 1
ATOM 637 C C . SER A 1 83 ? 5.713 1.517 -7.802 1.00 89.38 83 SER A C 1
ATOM 639 O O . SER A 1 83 ? 5.431 2.509 -8.474 1.00 89.38 83 SER A O 1
ATOM 641 N N . VAL A 1 84 ? 6.826 0.808 -7.971 1.00 83.94 84 VAL A N 1
ATOM 642 C CA . VAL A 1 84 ? 7.803 1.071 -9.026 1.00 83.94 84 VAL A CA 1
ATOM 643 C C . VAL A 1 84 ? 7.602 0.076 -10.158 1.00 83.94 84 VAL A C 1
ATOM 645 O O . VAL A 1 84 ? 7.617 -1.140 -9.953 1.00 83.94 84 VAL A O 1
ATOM 648 N N . THR A 1 85 ? 7.399 0.593 -11.363 1.00 75.31 85 THR A N 1
ATOM 649 C CA . THR A 1 85 ? 7.283 -0.236 -12.554 1.00 75.31 85 THR A CA 1
ATOM 650 C C . THR A 1 85 ? 8.681 -0.628 -12.999 1.00 75.31 85 THR A C 1
ATOM 652 O O . THR A 1 85 ? 9.593 0.187 -13.133 1.00 75.31 85 THR A O 1
ATOM 655 N N . SER A 1 86 ? 8.873 -1.921 -13.240 1.00 65.50 86 SER A N 1
ATOM 656 C CA . SER A 1 86 ? 10.082 -2.384 -13.909 1.00 65.50 86 SER A CA 1
ATOM 657 C C . SER A 1 86 ? 9.980 -1.938 -15.366 1.00 65.50 86 SER A C 1
ATOM 659 O O . SER A 1 86 ? 9.334 -2.624 -16.151 1.00 65.50 86 SER A O 1
ATOM 661 N N . ASN A 1 87 ? 10.589 -0.805 -15.738 1.00 59.09 87 ASN A N 1
ATOM 662 C CA . ASN A 1 87 ? 10.607 -0.244 -17.107 1.00 59.09 87 ASN A CA 1
ATOM 663 C C . ASN A 1 87 ? 11.363 -1.117 -18.136 1.00 59.09 87 ASN A C 1
ATOM 665 O O . ASN A 1 87 ? 12.017 -0.633 -19.057 1.00 59.09 87 ASN A O 1
ATOM 669 N N . SER A 1 88 ? 11.305 -2.431 -17.983 1.00 57.25 88 SER A N 1
ATOM 670 C CA . SER A 1 88 ? 11.992 -3.388 -18.820 1.00 57.25 88 SER A CA 1
ATOM 671 C C . SER A 1 88 ? 11.177 -3.624 -20.082 1.00 57.25 88 SER A C 1
ATOM 673 O O . SER A 1 88 ? 10.266 -4.444 -20.084 1.00 57.25 88 SER A O 1
ATOM 675 N N . PHE A 1 89 ? 11.551 -2.951 -21.174 1.00 63.25 89 PHE A N 1
ATOM 676 C CA . PHE A 1 89 ? 10.979 -3.128 -22.520 1.00 63.25 89 PHE A CA 1
ATOM 677 C C . PHE A 1 89 ? 10.905 -4.607 -22.963 1.00 63.25 89 PHE A C 1
ATOM 679 O O . PHE A 1 89 ? 10.058 -4.973 -23.771 1.00 63.25 89 PHE A O 1
ATOM 686 N N . LEU A 1 90 ? 11.768 -5.468 -22.405 1.00 69.44 90 LEU A N 1
ATOM 687 C CA . LEU A 1 90 ? 11.822 -6.912 -22.673 1.00 69.44 90 LEU A CA 1
ATOM 688 C C . LEU A 1 90 ? 11.573 -7.793 -21.435 1.00 69.44 90 LEU A C 1
ATOM 690 O O . LEU A 1 90 ? 11.808 -8.996 -21.496 1.00 69.44 90 LEU A O 1
ATOM 694 N N . ASN A 1 91 ? 11.159 -7.217 -20.301 1.00 66.88 91 ASN A N 1
ATOM 695 C CA . ASN A 1 91 ? 11.101 -7.906 -19.002 1.00 66.88 91 ASN A CA 1
ATOM 696 C C . ASN A 1 91 ? 12.419 -8.627 -18.614 1.00 66.88 91 ASN A C 1
ATOM 698 O O . ASN A 1 91 ? 12.425 -9.647 -17.928 1.00 66.88 91 ASN A O 1
ATOM 702 N N . LEU A 1 92 ? 13.557 -8.124 -19.099 1.00 75.94 92 LEU A N 1
ATOM 703 C CA . LEU A 1 92 ? 14.893 -8.634 -18.783 1.00 75.94 92 LEU A CA 1
ATOM 704 C C . LEU A 1 92 ? 15.512 -7.801 -17.658 1.00 75.94 92 LEU A C 1
ATOM 706 O O . LEU A 1 92 ? 15.124 -6.655 -17.453 1.00 75.94 92 LEU A O 1
ATOM 710 N N . SER A 1 93 ? 16.531 -8.324 -16.974 1.00 78.69 93 SER A N 1
ATOM 711 C CA . SER A 1 93 ? 17.296 -7.511 -16.017 1.00 78.69 93 SER A CA 1
ATOM 712 C C . SER A 1 93 ? 17.909 -6.272 -16.696 1.00 78.69 93 SER A C 1
ATOM 714 O O . SER A 1 93 ? 18.258 -6.334 -17.880 1.00 78.69 93 SER A O 1
ATOM 716 N N . GLN A 1 94 ? 18.082 -5.164 -15.959 1.00 79.88 94 GLN A N 1
ATOM 717 C CA . GLN A 1 94 ? 18.710 -3.940 -16.495 1.00 79.88 94 GLN A CA 1
ATOM 718 C C . GLN A 1 94 ? 20.099 -4.232 -17.083 1.00 79.88 94 GLN A C 1
ATOM 720 O O . GLN A 1 94 ? 20.401 -3.816 -18.195 1.00 79.88 94 GLN A O 1
ATOM 725 N N . THR A 1 95 ? 20.896 -5.066 -16.408 1.00 85.38 95 THR A N 1
ATOM 726 C CA . THR A 1 95 ? 22.219 -5.494 -16.887 1.00 85.38 95 THR A CA 1
ATOM 727 C C . THR A 1 95 ? 22.154 -6.215 -18.237 1.00 85.38 95 THR A C 1
ATOM 729 O O . THR A 1 95 ? 23.007 -6.005 -19.097 1.00 85.38 95 THR A O 1
ATOM 732 N N . THR A 1 96 ? 21.141 -7.060 -18.454 1.00 84.75 96 THR A N 1
ATOM 733 C CA . THR A 1 96 ? 20.941 -7.747 -19.740 1.00 84.75 96 THR A CA 1
ATOM 734 C C . THR A 1 96 ? 20.533 -6.765 -20.836 1.00 84.75 96 THR A C 1
ATOM 736 O O . THR A 1 96 ? 20.990 -6.896 -21.969 1.00 84.75 96 THR A O 1
ATOM 739 N N . GLN A 1 97 ? 19.694 -5.781 -20.513 1.00 83.00 97 GLN A N 1
ATOM 740 C CA . GLN A 1 97 ? 19.267 -4.764 -21.475 1.00 83.00 97 GLN A CA 1
ATOM 741 C C . GLN A 1 97 ? 20.428 -3.867 -21.900 1.00 83.00 97 GLN A C 1
ATOM 743 O O . GLN A 1 97 ? 20.626 -3.679 -23.098 1.00 83.00 97 GLN A O 1
ATOM 748 N N . ASP A 1 98 ? 21.244 -3.404 -20.954 1.00 87.06 98 ASP A N 1
ATOM 749 C CA . ASP A 1 98 ? 22.440 -2.613 -21.248 1.00 87.06 98 ASP A CA 1
ATOM 750 C C . ASP A 1 98 ? 23.394 -3.379 -22.166 1.00 87.06 98 ASP A C 1
ATOM 752 O O . ASP A 1 98 ? 23.852 -2.853 -23.182 1.00 87.06 98 ASP A O 1
ATOM 756 N N . LEU A 1 99 ? 23.637 -4.661 -21.870 1.00 91.50 99 LEU A N 1
ATOM 757 C CA . LEU A 1 99 ? 24.466 -5.519 -22.712 1.00 91.50 99 LEU A CA 1
ATOM 758 C C . LEU A 1 99 ? 23.914 -5.626 -24.142 1.00 91.50 99 LEU A C 1
ATOM 760 O O . LEU A 1 99 ? 24.684 -5.556 -25.100 1.00 91.50 99 LEU A O 1
ATOM 764 N N . LEU A 1 100 ? 22.594 -5.776 -24.297 1.00 89.44 100 LEU A N 1
ATOM 765 C CA . LEU A 1 100 ? 21.951 -5.848 -25.609 1.00 89.44 100 LEU A CA 1
ATOM 766 C C . LEU A 1 100 ? 22.055 -4.522 -26.367 1.00 89.44 100 LEU A C 1
ATOM 768 O O . LEU A 1 100 ? 22.442 -4.535 -27.533 1.00 89.44 100 LEU A O 1
ATOM 772 N N . VAL A 1 101 ? 21.759 -3.389 -25.726 1.00 89.69 101 VAL A N 1
ATOM 773 C CA . VAL A 1 101 ? 21.817 -2.059 -26.353 1.00 89.69 101 V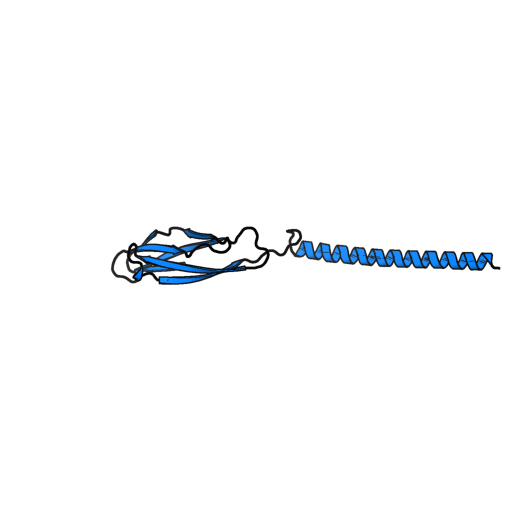AL A CA 1
ATOM 774 C C . VAL A 1 101 ? 23.240 -1.733 -26.797 1.00 89.69 101 VAL A C 1
ATOM 776 O O . VAL A 1 101 ? 23.454 -1.375 -27.960 1.00 89.69 101 VAL A O 1
ATOM 779 N N . TYR A 1 102 ? 24.228 -1.901 -25.915 1.00 92.69 102 TYR A N 1
ATOM 780 C CA . TYR A 1 102 ? 25.627 -1.654 -26.261 1.00 92.69 102 TYR A CA 1
ATOM 781 C C . TYR A 1 102 ? 26.144 -2.653 -27.299 1.00 92.69 102 TYR A C 1
ATOM 783 O O . TYR A 1 102 ? 26.865 -2.258 -28.216 1.00 92.69 102 TYR A O 1
ATOM 791 N N . GLY A 1 103 ? 25.733 -3.921 -27.211 1.00 94.38 103 GLY A N 1
ATOM 792 C CA . GLY A 1 103 ? 26.086 -4.959 -28.176 1.00 94.38 103 GLY A CA 1
ATOM 793 C C . GLY A 1 103 ? 25.563 -4.660 -29.582 1.00 94.38 103 GLY A C 1
ATOM 794 O O . GLY A 1 103 ? 26.339 -4.648 -30.537 1.00 94.38 103 GLY A O 1
ATOM 795 N N . LEU A 1 104 ? 24.269 -4.354 -29.714 1.00 94.00 104 LEU A N 1
ATOM 796 C CA . LEU A 1 104 ? 23.633 -3.992 -30.987 1.00 94.00 104 LEU A CA 1
ATOM 797 C C . LEU A 1 104 ? 24.224 -2.711 -31.574 1.00 94.00 104 LEU A C 1
ATOM 799 O O . LEU A 1 104 ? 24.543 -2.672 -32.762 1.00 94.00 104 LEU A O 1
ATOM 803 N N . THR A 1 105 ? 24.420 -1.685 -30.746 1.00 95.19 105 THR A N 1
ATOM 804 C CA . THR A 1 105 ? 25.000 -0.408 -31.184 1.00 95.19 105 THR A CA 1
ATOM 805 C C . THR A 1 105 ? 26.439 -0.593 -31.663 1.00 95.19 105 THR A C 1
ATOM 807 O O . THR A 1 105 ? 26.797 -0.129 -32.746 1.00 95.19 105 THR A O 1
ATOM 810 N N . GLY A 1 106 ? 27.260 -1.317 -30.897 1.00 96.56 106 GLY A N 1
ATOM 811 C CA . GLY A 1 106 ? 28.648 -1.602 -31.255 1.00 96.56 106 GLY A CA 1
ATOM 812 C C . GLY A 1 106 ? 28.761 -2.443 -32.526 1.00 96.56 106 GLY A C 1
ATOM 813 O O . GLY A 1 106 ? 29.546 -2.117 -33.418 1.00 96.56 106 GLY A O 1
ATOM 814 N N . PHE A 1 107 ? 27.935 -3.485 -32.654 1.00 96.81 107 PHE A N 1
ATOM 815 C CA . PHE A 1 107 ? 27.901 -4.321 -33.850 1.00 96.81 107 PHE A CA 1
ATOM 816 C C . PHE A 1 107 ? 27.451 -3.533 -35.086 1.00 96.81 107 PHE A C 1
ATOM 818 O O . PHE A 1 107 ? 28.086 -3.618 -36.138 1.00 96.81 107 PHE A O 1
ATOM 825 N N . GLY A 1 108 ? 26.408 -2.709 -34.951 1.00 96.19 108 GLY A N 1
ATOM 826 C CA . GLY A 1 108 ? 25.932 -1.830 -36.017 1.00 96.19 108 GLY A CA 1
ATOM 827 C C . GLY A 1 108 ? 27.004 -0.843 -36.481 1.00 96.19 108 GLY A C 1
ATOM 828 O O . GLY A 1 108 ? 27.250 -0.721 -37.681 1.00 96.19 108 GLY A O 1
ATOM 829 N N . ALA A 1 109 ? 27.707 -0.199 -35.546 1.00 97.06 109 ALA A N 1
ATOM 830 C CA . ALA A 1 109 ? 28.802 0.713 -35.868 1.00 97.06 109 ALA A CA 1
ATOM 831 C C . ALA A 1 109 ? 29.943 0.005 -36.620 1.00 97.06 109 ALA A C 1
ATOM 833 O O . ALA A 1 109 ? 30.438 0.519 -37.625 1.00 97.06 109 ALA A O 1
ATOM 834 N N . LEU A 1 110 ? 30.328 -1.199 -36.185 1.00 97.12 110 LEU A N 1
ATOM 835 C CA . LEU A 1 110 ? 31.363 -1.991 -36.851 1.00 97.12 110 LEU A CA 1
ATOM 836 C C . LEU A 1 110 ? 30.951 -2.372 -38.278 1.00 97.12 110 LEU A C 1
ATOM 838 O O . LEU A 1 110 ? 31.756 -2.264 -39.203 1.00 97.12 110 LEU A O 1
ATOM 842 N N . LEU A 1 111 ? 29.689 -2.752 -38.477 1.00 97.19 111 LEU A N 1
ATOM 843 C CA . LEU A 1 111 ? 29.147 -3.090 -39.791 1.00 97.19 111 LEU A CA 1
ATOM 844 C C . LEU A 1 111 ? 29.205 -1.881 -40.740 1.00 97.19 111 LEU A C 1
ATOM 846 O O . LEU A 1 111 ? 29.680 -2.011 -41.870 1.00 97.19 111 LEU A O 1
ATOM 850 N N . VAL A 1 112 ? 28.827 -0.689 -40.265 1.00 96.81 112 VAL A N 1
ATOM 851 C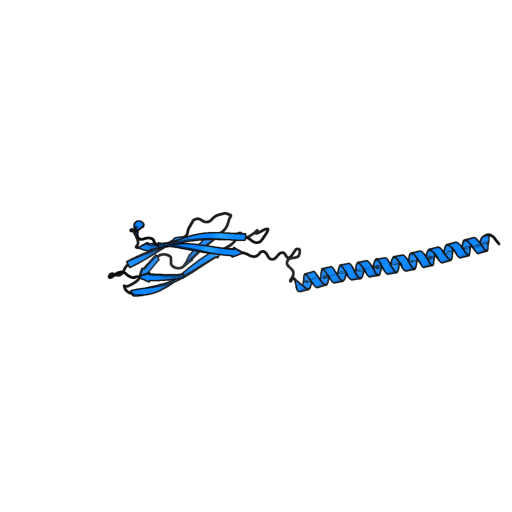 CA . VAL A 1 112 ? 28.943 0.566 -41.031 1.00 96.81 112 VAL A CA 1
ATOM 852 C C . VAL A 1 112 ? 30.398 0.847 -41.422 1.00 96.81 112 VAL A C 1
ATOM 854 O O . VAL A 1 112 ? 30.669 1.167 -42.580 1.00 96.81 112 VAL A O 1
ATOM 857 N N . ILE A 1 113 ? 31.350 0.671 -40.500 1.00 96.75 113 ILE A N 1
ATOM 858 C CA . ILE A 1 113 ? 32.784 0.857 -40.773 1.00 96.75 113 ILE A CA 1
ATOM 859 C C . ILE A 1 113 ? 33.274 -0.121 -41.854 1.00 96.75 113 ILE A C 1
ATOM 861 O O . ILE A 1 113 ? 33.972 0.281 -42.789 1.00 96.75 113 ILE A O 1
ATOM 865 N N . VAL A 1 114 ? 32.893 -1.399 -41.766 1.00 96.31 114 VAL A N 1
ATOM 866 C CA . VAL A 1 114 ? 33.273 -2.425 -42.752 1.00 96.31 114 VAL A CA 1
ATOM 867 C C . VAL A 1 114 ? 32.701 -2.107 -44.132 1.00 96.31 114 VAL A C 1
ATOM 869 O O . VAL A 1 114 ? 33.432 -2.171 -45.124 1.00 96.31 114 VAL A O 1
ATOM 872 N N . LEU A 1 115 ? 31.423 -1.729 -44.214 1.00 95.62 115 LEU A N 1
ATOM 873 C CA . LEU A 1 115 ? 30.796 -1.339 -45.478 1.00 95.62 115 LEU A CA 1
ATOM 874 C C . LEU A 1 115 ? 31.466 -0.106 -46.083 1.00 95.62 115 LEU A C 1
ATOM 876 O O . LEU A 1 115 ? 31.735 -0.086 -47.283 1.00 95.62 115 LEU A O 1
ATOM 880 N N . PHE A 1 116 ? 31.810 0.884 -45.259 1.00 94.94 116 PHE A N 1
ATOM 881 C CA . PHE A 1 116 ? 32.522 2.072 -45.716 1.00 94.94 116 PHE A CA 1
ATOM 882 C C . PHE A 1 116 ? 33.904 1.728 -46.294 1.00 94.94 116 PHE A C 1
ATOM 884 O O . PHE A 1 116 ? 34.275 2.215 -47.365 1.00 94.94 116 PHE A O 1
ATOM 891 N N . MET A 1 117 ? 34.659 0.841 -45.636 1.00 93.75 117 MET A N 1
ATOM 892 C CA . MET A 1 117 ? 35.949 0.371 -46.152 1.00 93.75 117 MET A CA 1
ATOM 893 C C . MET A 1 117 ? 35.803 -0.394 -47.471 1.00 93.75 117 MET A C 1
ATOM 895 O O . MET A 1 117 ? 36.571 -0.138 -48.401 1.00 93.75 117 MET A O 1
ATOM 899 N N . ARG A 1 118 ? 34.817 -1.296 -47.576 1.00 91.50 118 ARG A N 1
ATOM 900 C CA . ARG A 1 118 ? 34.543 -2.040 -48.817 1.00 91.50 118 ARG A CA 1
ATOM 901 C C . ARG A 1 118 ? 34.157 -1.106 -49.958 1.00 91.50 118 ARG A C 1
ATOM 903 O O . ARG A 1 118 ? 34.782 -1.174 -51.011 1.00 91.50 118 ARG A O 1
ATOM 910 N N . SER A 1 119 ? 33.233 -0.178 -49.717 1.00 90.38 119 SER A N 1
ATOM 911 C CA . SER A 1 119 ? 32.816 0.823 -50.705 1.00 90.38 119 SER A CA 1
ATOM 912 C C . SER A 1 119 ? 34.004 1.653 -51.205 1.00 90.38 119 SER A C 1
ATOM 914 O O . SER A 1 119 ? 34.192 1.822 -52.409 1.00 90.38 119 SER A O 1
ATOM 916 N N . ARG A 1 120 ? 34.892 2.103 -50.308 1.00 88.12 120 ARG A N 1
ATOM 917 C CA . ARG A 1 120 ? 36.088 2.861 -50.708 1.00 88.12 120 ARG A CA 1
ATOM 918 C C . 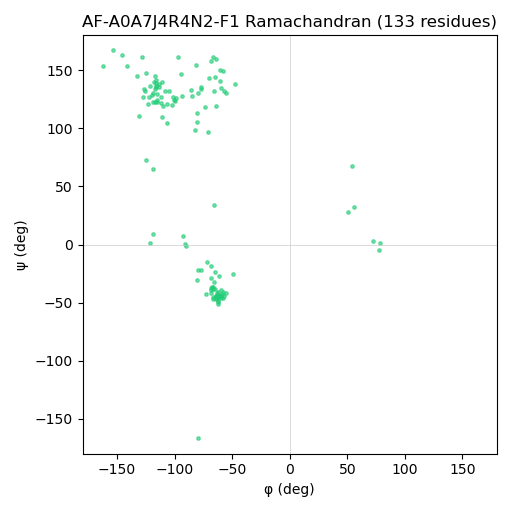ARG A 1 120 ? 37.091 2.014 -51.498 1.00 88.12 120 ARG A C 1
ATOM 920 O O . ARG A 1 120 ? 37.753 2.538 -52.394 1.00 88.12 120 ARG A O 1
ATOM 927 N N . ALA A 1 121 ? 37.241 0.735 -51.159 1.00 85.19 121 ALA A N 1
ATOM 928 C CA . ALA A 1 121 ? 38.117 -0.182 -51.881 1.00 85.19 121 ALA A CA 1
ATOM 929 C C . ALA A 1 121 ? 37.589 -0.485 -53.292 1.00 85.19 121 ALA A C 1
ATOM 931 O O . ALA A 1 121 ? 38.370 -0.493 -54.241 1.00 85.19 121 ALA A O 1
ATOM 932 N N . GLU A 1 122 ? 36.279 -0.682 -53.434 1.00 84.06 122 GLU A N 1
ATOM 933 C CA . GLU A 1 122 ? 35.604 -0.892 -54.718 1.00 84.06 122 GLU A CA 1
ATOM 934 C C . GLU A 1 122 ? 35.696 0.361 -55.600 1.00 84.06 122 GLU A C 1
ATOM 936 O O . GLU A 1 122 ? 36.155 0.266 -56.738 1.00 84.06 122 GLU A O 1
ATOM 941 N N . ASN A 1 123 ? 35.434 1.550 -55.047 1.00 78.00 123 ASN A N 1
ATOM 942 C CA . ASN A 1 123 ? 35.577 2.818 -55.772 1.00 78.00 123 ASN A CA 1
ATOM 943 C C . ASN A 1 123 ? 37.002 3.036 -56.313 1.00 78.00 123 ASN A C 1
ATOM 945 O O . ASN A 1 123 ? 37.171 3.472 -57.448 1.00 78.00 123 ASN A O 1
ATOM 949 N N . LYS A 1 124 ? 38.047 2.694 -55.543 1.00 81.31 124 LYS A N 1
ATOM 950 C CA . LYS A 1 124 ? 39.442 2.804 -56.013 1.00 81.31 124 LYS A CA 1
ATOM 951 C C . LYS A 1 124 ? 39.771 1.852 -57.164 1.00 81.31 124 LYS A C 1
ATOM 953 O O . LYS A 1 124 ? 40.631 2.178 -57.975 1.00 81.31 124 LYS A O 1
ATOM 958 N N . ARG A 1 125 ? 39.150 0.669 -57.211 1.00 80.56 125 ARG A N 1
ATOM 959 C CA . ARG A 1 125 ? 39.369 -0.306 -58.292 1.00 80.56 125 ARG A CA 1
ATOM 960 C C . ARG A 1 125 ? 38.720 0.156 -59.590 1.00 80.56 125 ARG A C 1
ATOM 962 O O . ARG A 1 125 ? 39.357 0.064 -60.627 1.00 80.56 125 ARG A O 1
ATOM 969 N N . ILE A 1 126 ? 37.502 0.692 -59.506 1.00 80.56 126 ILE A N 1
ATOM 970 C CA . ILE A 1 126 ? 36.776 1.224 -60.665 1.00 80.56 126 ILE A CA 1
ATOM 971 C C . ILE A 1 126 ? 37.539 2.399 -61.285 1.00 80.56 126 ILE A C 1
ATOM 973 O O . ILE A 1 126 ? 37.745 2.409 -62.489 1.00 80.56 126 ILE A O 1
ATOM 977 N N . ILE A 1 127 ? 38.024 3.344 -60.469 1.00 78.12 127 ILE A N 1
ATOM 978 C CA . ILE A 1 127 ? 38.791 4.499 -60.968 1.00 78.12 127 ILE A CA 1
ATOM 979 C C . ILE A 1 127 ? 40.059 4.053 -61.708 1.00 78.12 127 ILE A C 1
ATOM 981 O O . ILE A 1 127 ? 40.321 4.537 -62.799 1.00 78.12 127 ILE A O 1
ATOM 985 N N . ARG A 1 128 ? 40.810 3.090 -61.158 1.00 76.75 128 ARG A N 1
ATOM 986 C CA . ARG A 1 128 ? 42.018 2.572 -61.821 1.00 76.75 128 ARG A CA 1
ATOM 987 C C . ARG A 1 128 ? 41.723 1.860 -63.139 1.00 76.75 128 ARG A C 1
ATOM 989 O O . ARG A 1 128 ? 42.498 2.004 -64.067 1.00 76.75 128 ARG A O 1
ATOM 996 N N . ALA A 1 129 ? 40.628 1.103 -63.207 1.00 78.25 129 ALA A N 1
ATOM 997 C CA . ALA A 1 129 ? 40.227 0.428 -64.440 1.00 78.25 129 ALA A CA 1
ATOM 998 C C . ALA A 1 129 ? 39.812 1.430 -65.532 1.00 78.25 129 ALA A C 1
ATOM 1000 O O . ALA A 1 129 ? 40.125 1.221 -66.694 1.00 78.25 129 ALA A O 1
ATOM 1001 N N . LEU A 1 130 ? 39.162 2.537 -65.155 1.00 76.00 130 LEU A N 1
ATOM 1002 C CA . LEU A 1 130 ? 38.823 3.615 -66.089 1.00 76.00 130 LEU A CA 1
ATOM 1003 C C . LEU A 1 130 ? 40.066 4.374 -66.584 1.00 76.00 130 LEU A C 1
ATOM 1005 O O . LEU A 1 130 ? 40.124 4.738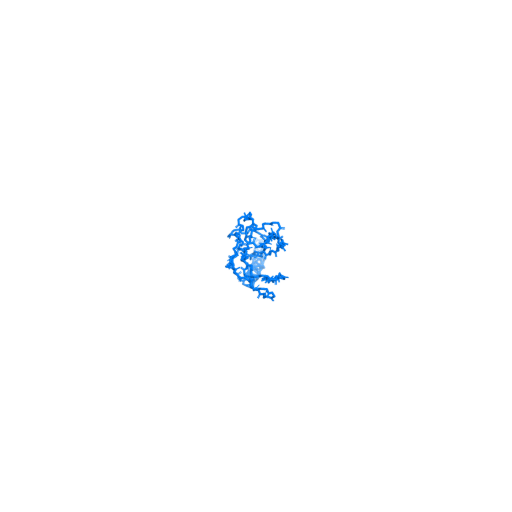 -67.748 1.00 76.00 130 LEU A O 1
ATOM 1009 N N . GLU A 1 131 ? 41.067 4.593 -65.723 1.00 77.75 131 GLU A N 1
ATOM 1010 C CA . GLU A 1 131 ? 42.335 5.238 -66.109 1.00 77.75 131 GLU A CA 1
ATOM 1011 C C . GLU A 1 131 ? 43.196 4.373 -67.051 1.00 77.75 131 GLU A C 1
ATOM 1013 O O . GLU A 1 131 ? 43.960 4.924 -67.836 1.00 77.75 131 GLU A O 1
ATOM 1018 N N . GLU A 1 132 ? 43.093 3.042 -66.966 1.00 73.75 132 GLU A N 1
ATOM 1019 C CA . GLU A 1 132 ? 43.835 2.087 -67.809 1.00 73.75 132 GLU A CA 1
ATOM 1020 C C . GLU A 1 132 ? 43.196 1.897 -69.198 1.00 73.75 132 GLU A C 1
ATOM 1022 O O . GLU A 1 132 ? 43.916 1.680 -70.168 1.00 73.75 132 GLU A O 1
ATOM 1027 N N . ASP A 1 133 ? 41.870 2.031 -69.316 1.00 68.31 133 ASP A N 1
ATOM 1028 C CA . ASP A 1 133 ? 41.154 1.961 -70.603 1.00 68.31 133 ASP A CA 1
ATOM 1029 C C . ASP A 1 133 ? 41.291 3.252 -71.450 1.00 68.31 133 ASP A C 1
ATOM 1031 O O . ASP A 1 133 ? 41.127 3.202 -72.670 1.00 68.31 133 ASP A O 1
ATOM 1035 N N . ASP A 1 134 ? 41.603 4.400 -70.829 1.00 61.41 134 ASP A N 1
ATOM 1036 C CA . ASP A 1 134 ? 41.752 5.713 -71.491 1.00 61.41 134 ASP A CA 1
ATOM 1037 C C . ASP A 1 134 ? 43.201 6.022 -71.969 1.00 61.41 134 ASP A C 1
ATOM 1039 O O . ASP A 1 134 ? 43.444 7.100 -72.527 1.00 61.41 134 ASP A O 1
ATOM 1043 N N . SER A 1 135 ? 44.170 5.113 -71.762 1.00 53.25 135 SER A N 1
ATOM 1044 C CA . SER A 1 135 ? 45.599 5.264 -72.134 1.00 53.25 135 SER A CA 1
ATOM 1045 C C . SER A 1 135 ? 46.037 4.380 -73.298 1.00 53.25 135 SER A C 1
ATOM 1047 O O . SER A 1 135 ? 46.771 4.890 -74.178 1.00 53.25 135 SER A O 1
#

Solvent-accessible surface area (backbone atoms only — not comparable to full-atom values): 7969 Å² total; per-residue (Å²): 91,79,49,68,34,85,60,89,55,73,40,51,36,34,52,49,71,48,83,67,58,95,64,29,45,68,47,63,55,79,38,63,47,81,39,48,52,72,40,72,46,81,45,54,76,46,78,44,75,43,94,80,60,92,52,63,47,78,50,74,49,41,37,30,46,19,46,65,98,37,74,90,68,42,48,77,44,82,46,76,50,75,50,78,50,79,86,40,94,77,76,51,57,68,72,57,48,52,51,48,53,53,47,54,51,52,50,50,53,52,51,54,52,52,51,52,52,50,52,55,54,52,52,55,52,53,53,52,55,55,58,61,75,76,109

Foldseek 3Di:
DKDFAQDQAWFWKAKDKFDDPPQKDKDKDCRTDIDGHGDMDDIDIDIDDHPDDPAKDKDKIWMWMDGPPCCVRIDIDIDIDIDGDPPPPPPDPPVVVVCVVCVVVVVVVVVVVVVVVVVVVVVVVVVVVVVVVVD

pLDDT: mean 88.37, std 9.17, range [53.25, 97.31]

Secondary structure (DSSP, 8-state):
-EEE--SSS-EEEEEEEPPP-TT-EEEEES-EEEE-TT-EEE-EEEEE--S--SS-EEEEEEEEEEETT-GGG-EEEEEEEEEPP---TTS--HHHHHHHHHHHHHHHHHHHHHHHHHHHHHHHHHHHHHHHHT-

Radius of gyration: 33.36 Å; Cα contacts (8 Å, |Δi|>4): 180; chains: 1; bounding box: 66×18×103 Å